Protein AF-A0AAV4IVX9-F1 (afdb_monomer_lite)

Radius of gyration: 16.36 Å; chains: 1; bounding box: 39×41×43 Å

Organism: NCBI:txid1093978

Structure (mmCIF, N/CA/C/O backbone):
data_AF-A0AAV4IVX9-F1
#
_entry.id   AF-A0AAV4IVX9-F1
#
loop_
_atom_site.group_PDB
_atom_site.id
_atom_site.type_symbol
_atom_site.label_atom_id
_atom_site.label_alt_id
_atom_site.label_comp_id
_atom_site.label_asym_id
_atom_site.label_entity_id
_atom_site.label_seq_id
_atom_site.pdbx_PDB_ins_code
_atom_site.Cartn_x
_atom_site.Cartn_y
_atom_site.Cartn_z
_atom_site.occupancy
_atom_site.B_iso_or_equiv
_atom_site.auth_seq_id
_atom_site.auth_comp_id
_atom_site.auth_asym_id
_atom_site.auth_atom_id
_atom_site.pdbx_PDB_model_num
ATOM 1 N N . MET A 1 1 ? 13.875 25.537 4.010 1.00 38.22 1 MET A N 1
ATOM 2 C CA . MET A 1 1 ? 15.165 24.910 4.356 1.00 38.22 1 MET A CA 1
ATOM 3 C C . MET A 1 1 ? 14.939 23.406 4.310 1.00 38.22 1 MET A C 1
ATOM 5 O O . MET A 1 1 ? 14.325 22.874 5.220 1.00 38.22 1 MET A O 1
ATOM 9 N N . PHE A 1 2 ? 15.264 22.766 3.185 1.00 37.91 2 PHE A N 1
ATOM 10 C CA . PHE A 1 2 ? 15.152 21.314 3.027 1.00 37.91 2 PHE A CA 1
ATOM 11 C C . PHE A 1 2 ? 16.498 20.708 3.428 1.00 37.91 2 PHE A C 1
ATOM 13 O O . PHE A 1 2 ? 17.485 20.885 2.722 1.00 37.91 2 PHE A O 1
ATOM 20 N N . GLU A 1 3 ? 16.541 20.066 4.592 1.00 40.28 3 GLU A N 1
ATOM 21 C CA . GLU A 1 3 ? 17.688 19.270 5.039 1.00 40.28 3 GLU A CA 1
ATOM 22 C C . GLU A 1 3 ? 17.768 17.944 4.253 1.00 40.28 3 GLU A C 1
ATOM 24 O O . GLU A 1 3 ? 16.727 17.362 3.913 1.00 40.28 3 GLU A O 1
ATOM 29 N N . PRO A 1 4 ? 18.980 17.440 3.960 1.00 52.56 4 PRO A N 1
ATOM 30 C CA . PRO A 1 4 ? 19.205 16.342 3.030 1.00 52.56 4 PRO A CA 1
ATOM 31 C C . PRO A 1 4 ? 18.845 15.014 3.699 1.00 52.56 4 PRO A C 1
ATOM 33 O O . PRO A 1 4 ? 19.584 14.486 4.524 1.00 52.56 4 PRO A O 1
ATOM 36 N N . HIS A 1 5 ? 17.691 14.450 3.354 1.00 46.12 5 HIS A N 1
ATOM 37 C CA . HIS A 1 5 ? 17.332 13.120 3.829 1.00 46.12 5 HIS A CA 1
ATOM 38 C C . HIS A 1 5 ? 18.060 12.091 2.959 1.00 46.12 5 HIS A C 1
ATOM 40 O O . HIS A 1 5 ? 17.819 12.015 1.753 1.00 46.12 5 HIS A O 1
ATOM 46 N N . GLY A 1 6 ? 18.951 11.300 3.570 1.00 59.41 6 GLY A N 1
ATOM 47 C CA . GLY A 1 6 ? 19.469 10.068 2.965 1.00 59.41 6 GLY A CA 1
ATOM 48 C C . GLY A 1 6 ? 18.326 9.147 2.499 1.00 59.41 6 GLY A C 1
ATOM 49 O O . GLY A 1 6 ? 17.160 9.418 2.802 1.00 59.41 6 GLY A O 1
ATOM 50 N N . PRO A 1 7 ? 18.608 8.066 1.749 1.00 65.94 7 PRO A N 1
ATOM 51 C CA . PRO A 1 7 ? 17.556 7.267 1.126 1.00 65.94 7 PRO A CA 1
ATOM 52 C C . PRO A 1 7 ? 16.549 6.783 2.179 1.00 65.94 7 PRO A C 1
ATOM 54 O O . PRO A 1 7 ? 16.893 5.997 3.066 1.00 65.94 7 PRO A O 1
ATOM 57 N N . LYS A 1 8 ? 15.308 7.289 2.095 1.00 70.19 8 LYS A N 1
ATOM 58 C CA . LYS A 1 8 ? 14.198 6.870 2.961 1.00 70.19 8 LYS A CA 1
ATOM 59 C C . LYS A 1 8 ? 14.051 5.353 2.848 1.00 70.19 8 LYS A C 1
ATOM 61 O O . LYS A 1 8 ? 14.074 4.807 1.741 1.00 70.19 8 LYS A O 1
ATOM 66 N N . ARG A 1 9 ? 13.887 4.654 3.975 1.00 83.94 9 ARG A N 1
ATOM 67 C CA . ARG A 1 9 ? 13.632 3.210 3.931 1.00 83.94 9 ARG A CA 1
ATOM 68 C C . ARG A 1 9 ? 12.282 2.985 3.267 1.00 83.94 9 ARG A C 1
ATOM 70 O O . ARG A 1 9 ? 11.335 3.732 3.496 1.00 83.94 9 ARG A O 1
ATOM 77 N N . LEU A 1 10 ? 12.171 1.923 2.475 1.00 86.50 10 LEU A N 1
ATOM 78 C CA . LEU A 1 10 ? 10.940 1.631 1.738 1.00 86.50 10 LEU A CA 1
ATOM 79 C C . LEU A 1 10 ? 9.730 1.438 2.673 1.00 86.50 10 LEU A C 1
ATOM 81 O O . LEU A 1 10 ? 8.616 1.794 2.313 1.00 86.50 10 LEU A O 1
ATOM 85 N N . SER A 1 11 ? 9.952 0.959 3.903 1.00 84.94 11 SER A N 1
ATOM 86 C CA . SER A 1 11 ? 8.920 0.892 4.945 1.00 84.94 11 SER A CA 1
ATOM 87 C C . SER A 1 11 ? 8.354 2.258 5.328 1.00 84.94 11 SER A C 1
ATOM 89 O O . SER A 1 11 ? 7.153 2.369 5.549 1.00 84.94 11 SER A O 1
ATOM 91 N N . ASP A 1 12 ? 9.205 3.282 5.384 1.00 88.69 12 ASP A N 1
ATOM 92 C CA . ASP A 1 12 ? 8.841 4.632 5.828 1.00 88.69 12 ASP A CA 1
ATOM 93 C C . ASP A 1 12 ? 8.035 5.349 4.738 1.00 88.69 12 ASP A C 1
ATOM 95 O O . ASP A 1 12 ? 7.109 6.106 5.012 1.00 88.69 12 ASP A O 1
ATOM 99 N N . ILE A 1 13 ? 8.347 5.048 3.476 1.00 89.94 13 ILE A N 1
ATOM 100 C CA . ILE A 1 13 ? 7.549 5.490 2.331 1.00 89.94 13 ILE A CA 1
ATOM 101 C C . ILE A 1 13 ? 6.156 4.851 2.388 1.00 89.94 13 ILE A C 1
ATOM 103 O O . ILE A 1 13 ? 5.150 5.537 2.222 1.00 89.94 13 ILE A O 1
ATOM 107 N N . VAL A 1 14 ? 6.077 3.546 2.671 1.00 90.38 14 VAL A N 1
ATOM 108 C CA . VAL A 1 14 ? 4.791 2.841 2.765 1.00 90.38 14 VAL A CA 1
ATOM 109 C C . VAL A 1 14 ? 3.936 3.384 3.915 1.00 90.38 14 VAL A C 1
ATOM 111 O O . 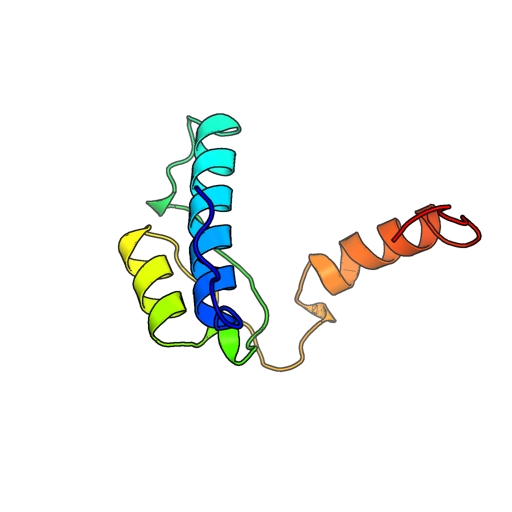VAL A 1 14 ? 2.735 3.562 3.730 1.00 90.38 14 VAL A O 1
ATOM 114 N N . THR A 1 15 ? 4.507 3.683 5.086 1.00 91.56 15 THR A N 1
ATOM 115 C CA . THR A 1 15 ? 3.740 4.283 6.196 1.00 91.56 15 THR A CA 1
ATOM 116 C C . THR A 1 15 ? 3.232 5.684 5.856 1.00 91.56 15 THR A C 1
ATOM 118 O O . THR A 1 15 ? 2.089 6.013 6.182 1.00 91.56 15 THR A O 1
ATOM 121 N N . GLU A 1 16 ? 4.031 6.487 5.152 1.00 93.25 16 GLU A N 1
ATOM 122 C CA . GLU A 1 16 ? 3.627 7.809 4.668 1.00 93.25 16 GLU A CA 1
ATOM 123 C C . GLU A 1 16 ? 2.464 7.710 3.664 1.00 93.25 16 GLU A C 1
ATOM 125 O O . GLU A 1 16 ? 1.464 8.419 3.805 1.00 93.25 16 GLU A O 1
ATOM 130 N N . TRP A 1 17 ? 2.513 6.762 2.725 1.00 92.19 17 TRP A N 1
ATOM 131 C CA . TRP A 1 17 ? 1.402 6.497 1.805 1.00 92.19 17 TRP A CA 1
ATOM 132 C C . TRP A 1 17 ? 0.140 5.996 2.503 1.00 92.19 17 TRP A C 1
ATOM 134 O O . TRP A 1 17 ? -0.953 6.417 2.132 1.00 92.19 17 TRP A O 1
ATOM 144 N N . LEU A 1 18 ? 0.256 5.147 3.527 1.00 90.94 18 LEU A N 1
ATOM 145 C CA . LEU A 1 18 ? -0.906 4.704 4.305 1.00 90.94 18 LEU A CA 1
ATOM 146 C C . LEU A 1 18 ? -1.619 5.888 4.968 1.00 90.94 18 LEU A C 1
ATOM 148 O O . LEU A 1 18 ? -2.845 5.967 4.917 1.00 90.94 18 LEU A O 1
ATOM 152 N N . SER A 1 19 ? -0.857 6.833 5.526 1.00 91.44 19 SER A N 1
ATOM 153 C CA . SER A 1 19 ? -1.408 8.057 6.122 1.00 91.44 19 SER A CA 1
ATOM 154 C C . SER A 1 19 ? -2.149 8.917 5.089 1.00 91.44 19 SER A C 1
ATOM 156 O O . SER A 1 19 ? -3.293 9.322 5.311 1.00 91.44 19 SER A O 1
ATOM 158 N N . GLN A 1 20 ? -1.545 9.131 3.915 1.00 92.94 20 GLN A N 1
ATOM 159 C CA . GLN A 1 20 ? -2.178 9.876 2.819 1.00 92.94 20 GLN A CA 1
ATOM 160 C C . GLN A 1 20 ? -3.447 9.179 2.315 1.00 92.94 20 GLN A C 1
ATOM 162 O O . GLN A 1 20 ? -4.487 9.818 2.158 1.00 92.94 20 GLN A O 1
ATOM 167 N N . MET A 1 21 ? -3.391 7.857 2.128 1.00 90.19 21 MET A N 1
ATOM 168 C CA . MET A 1 21 ? -4.534 7.039 1.726 1.00 90.19 21 MET A CA 1
ATOM 169 C C . MET A 1 21 ? -5.683 7.171 2.728 1.00 90.19 21 MET A C 1
ATOM 171 O O . MET A 1 21 ? -6.837 7.319 2.329 1.00 90.19 21 MET A O 1
ATOM 175 N N . LYS A 1 22 ? -5.384 7.164 4.031 1.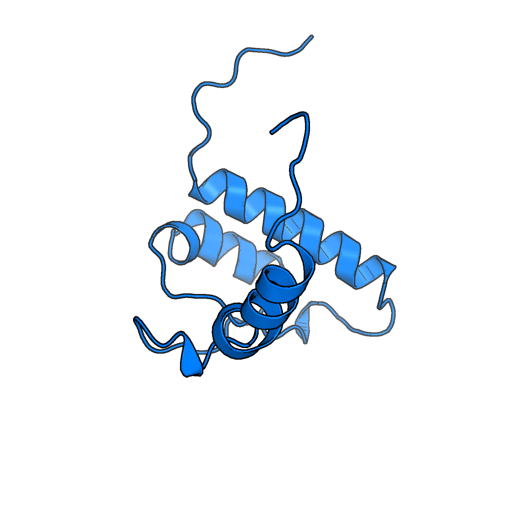00 87.75 22 LYS A N 1
ATOM 176 C CA . LYS A 1 22 ? -6.384 7.357 5.082 1.00 87.75 22 LYS A CA 1
ATOM 177 C C . LYS A 1 22 ? -7.060 8.728 4.994 1.00 87.75 22 LYS A C 1
ATOM 179 O O . LYS A 1 22 ? -8.287 8.781 5.081 1.00 87.75 22 LYS A O 1
ATOM 184 N N . SER A 1 23 ? -6.297 9.807 4.797 1.00 90.31 23 SER A N 1
ATOM 185 C CA . SER A 1 23 ? -6.866 11.154 4.605 1.00 90.31 23 SER A CA 1
ATOM 186 C C . SER A 1 23 ? -7.789 11.185 3.391 1.00 90.31 23 SER A C 1
ATOM 188 O O . SER A 1 23 ? -8.957 11.548 3.511 1.00 90.31 23 SER A O 1
ATOM 190 N N . ALA A 1 24 ? -7.309 10.679 2.251 1.00 91.12 24 ALA A N 1
ATOM 191 C CA . ALA A 1 24 ? -8.070 10.659 1.007 1.00 91.12 24 ALA A CA 1
ATOM 192 C C . ALA A 1 24 ? -9.370 9.844 1.122 1.00 91.12 24 ALA A C 1
ATOM 194 O O . ALA A 1 24 ? -10.410 10.268 0.622 1.00 91.12 24 ALA A O 1
ATOM 195 N N . ILE A 1 25 ? -9.348 8.693 1.806 1.00 87.12 25 ILE A N 1
ATOM 196 C CA . ILE A 1 25 ? -10.559 7.895 2.049 1.00 87.12 25 ILE A CA 1
ATOM 197 C C . ILE A 1 25 ? -11.549 8.668 2.920 1.00 87.12 25 ILE A C 1
ATOM 199 O O . ILE A 1 25 ? -12.734 8.682 2.599 1.00 87.12 25 ILE A O 1
ATOM 203 N N . ASN A 1 26 ? -11.092 9.319 3.990 1.00 86.75 26 ASN A N 1
ATOM 204 C CA . ASN A 1 26 ? -11.971 10.095 4.867 1.00 86.75 26 ASN A CA 1
ATOM 205 C C . ASN A 1 26 ? -12.605 11.287 4.140 1.00 86.75 26 ASN A C 1
ATOM 207 O O . ASN A 1 26 ? -13.788 11.560 4.333 1.00 86.75 26 ASN A O 1
ATOM 211 N N . GLU A 1 27 ? -11.844 11.960 3.279 1.00 90.88 27 GLU A N 1
ATOM 212 C CA . GLU A 1 27 ? -12.327 13.072 2.454 1.00 90.88 27 GLU A CA 1
ATOM 213 C C . GLU A 1 27 ? -13.346 12.605 1.406 1.00 90.88 27 GLU A C 1
ATOM 215 O O . GLU A 1 27 ? -14.424 13.183 1.278 1.00 90.88 27 GLU A O 1
ATOM 220 N N . GLN A 1 28 ? -13.041 11.530 0.672 1.00 90.62 28 GLN A N 1
ATOM 221 C CA . GLN A 1 28 ? -13.904 11.024 -0.402 1.00 90.62 28 GLN A CA 1
ATOM 222 C C . GLN A 1 28 ? -15.108 10.229 0.118 1.00 90.62 28 GLN A C 1
ATOM 224 O O . GLN A 1 28 ? -16.124 10.103 -0.569 1.00 90.62 28 GLN A O 1
ATOM 229 N N . ARG A 1 29 ? -14.998 9.637 1.310 1.00 88.25 29 ARG A N 1
ATOM 230 C CA . ARG A 1 29 ? -15.995 8.735 1.903 1.00 88.25 29 ARG A CA 1
ATOM 231 C C . ARG A 1 29 ? -16.214 9.053 3.388 1.00 88.25 29 ARG A C 1
ATOM 233 O O . ARG A 1 29 ? -16.032 8.174 4.228 1.00 88.25 29 ARG A O 1
ATOM 240 N N . PRO A 1 30 ? -16.728 10.246 3.737 1.00 83.06 30 PRO A N 1
ATOM 241 C CA . PRO A 1 30 ? -16.862 10.688 5.132 1.00 83.06 30 PRO A CA 1
ATOM 242 C C . PRO A 1 30 ? -17.803 9.816 5.983 1.00 83.06 30 PRO A C 1
ATOM 244 O O . PRO A 1 30 ? -17.756 9.850 7.208 1.00 83.06 30 PRO A O 1
ATOM 247 N N . LYS A 1 31 ? -18.666 9.014 5.344 1.00 83.00 31 LYS A N 1
ATOM 248 C CA . LYS A 1 31 ? -19.588 8.077 6.011 1.00 83.00 31 LYS A CA 1
ATOM 249 C C . LYS A 1 31 ? -18.970 6.701 6.295 1.00 83.00 31 LYS A C 1
ATOM 251 O O . LYS A 1 31 ? -19.595 5.887 6.973 1.00 83.00 31 LYS A O 1
ATOM 256 N N . VAL A 1 32 ? -17.783 6.410 5.762 1.00 75.62 32 VAL A N 1
ATOM 257 C CA . VAL A 1 32 ? -17.087 5.130 5.936 1.00 75.62 32 VAL A CA 1
ATOM 258 C C . VAL A 1 32 ? -15.958 5.334 6.936 1.00 75.62 32 VAL A C 1
ATOM 260 O O . VAL A 1 32 ? -14.993 6.033 6.660 1.00 75.62 32 VAL A O 1
ATOM 263 N N . SER A 1 33 ? -16.073 4.721 8.114 1.00 70.56 33 SER A N 1
ATOM 264 C CA . SER A 1 33 ? -14.994 4.775 9.100 1.00 70.56 33 SER A CA 1
ATOM 265 C C . SER A 1 33 ? -13.794 3.959 8.623 1.00 70.56 33 SER A C 1
ATOM 267 O O . SER A 1 33 ? -13.959 2.809 8.214 1.00 70.56 33 SER A O 1
ATOM 269 N N . THR A 1 34 ? -12.583 4.503 8.760 1.00 67.44 34 THR A N 1
ATOM 270 C CA . THR A 1 34 ? -11.337 3.787 8.441 1.00 67.44 34 THR A CA 1
ATOM 271 C C . THR A 1 34 ? -11.133 2.521 9.269 1.00 67.44 34 THR A C 1
ATOM 273 O O . THR A 1 34 ? -10.419 1.628 8.831 1.00 67.44 34 THR A O 1
ATOM 276 N N . SER A 1 35 ? -11.799 2.401 10.424 1.00 69.25 35 SER A N 1
ATOM 277 C CA . SER A 1 35 ? -11.814 1.173 11.235 1.00 69.25 35 SER A CA 1
ATOM 278 C C . SER A 1 35 ? -12.560 0.006 10.577 1.00 69.25 35 SER A C 1
ATOM 280 O O . SER A 1 35 ? -12.406 -1.143 10.987 1.00 69.25 35 SER A O 1
ATOM 282 N N . ARG A 1 36 ? -13.373 0.292 9.552 1.00 76.06 36 ARG A N 1
ATOM 283 C CA . ARG A 1 36 ? -14.067 -0.695 8.713 1.00 76.06 36 ARG A CA 1
ATOM 284 C C . ARG A 1 36 ? -13.354 -0.928 7.380 1.00 76.06 36 ARG A C 1
ATOM 286 O O . ARG A 1 36 ? -13.891 -1.626 6.524 1.00 76.06 36 ARG A O 1
ATOM 293 N N . THR A 1 37 ? -12.177 -0.335 7.180 1.00 83.12 37 THR A N 1
ATOM 294 C CA . THR A 1 37 ? -11.410 -0.509 5.948 1.00 83.12 37 THR A CA 1
ATOM 295 C C . THR A 1 37 ? -10.652 -1.827 5.991 1.00 83.12 37 THR A C 1
ATOM 297 O O . THR A 1 37 ? -9.785 -2.037 6.841 1.00 83.12 37 THR A O 1
ATOM 300 N N . LEU A 1 38 ? -10.976 -2.688 5.030 1.00 89.50 38 LEU A N 1
ATOM 301 C CA . LEU A 1 38 ? -10.239 -3.902 4.718 1.00 89.50 38 LEU A CA 1
ATOM 302 C C . LEU A 1 38 ? -9.243 -3.581 3.601 1.00 89.50 38 LEU A C 1
ATOM 304 O O . LEU A 1 38 ? -9.644 -3.158 2.515 1.00 89.50 38 LEU A O 1
ATOM 308 N N . LEU A 1 39 ? -7.954 -3.749 3.875 1.00 90.94 39 LEU A N 1
ATOM 309 C CA . LEU A 1 39 ? -6.877 -3.529 2.919 1.00 90.94 39 LEU A CA 1
ATOM 310 C C . LEU A 1 39 ? -6.394 -4.869 2.372 1.00 90.94 39 LEU A C 1
ATOM 312 O O . LEU A 1 39 ? -5.966 -5.736 3.130 1.00 90.94 39 LEU A O 1
ATOM 316 N N . LEU A 1 40 ? -6.426 -5.007 1.050 1.00 91.19 40 LEU A N 1
ATOM 317 C CA . LEU A 1 40 ? -5.797 -6.108 0.334 1.00 91.19 40 LEU A CA 1
ATOM 318 C C . LEU A 1 40 ? -4.522 -5.581 -0.331 1.00 91.19 40 LEU A C 1
ATOM 320 O O . LEU A 1 40 ? -4.585 -4.637 -1.117 1.00 91.19 40 LEU A O 1
ATOM 324 N N . HIS A 1 41 ? -3.376 -6.167 0.002 1.00 88.44 41 HIS A N 1
ATOM 325 C CA . HIS A 1 41 ? -2.096 -5.857 -0.629 1.00 88.44 41 HIS A CA 1
ATOM 326 C C . HIS A 1 41 ? -1.232 -7.117 -0.740 1.00 88.44 41 HIS A C 1
ATOM 328 O O . HIS A 1 41 ? -1.409 -8.078 0.009 1.00 88.44 41 HIS A O 1
ATOM 334 N N . GLU A 1 42 ? -0.235 -7.077 -1.619 1.00 84.69 42 GLU A N 1
ATOM 335 C CA . GLU A 1 42 ? 0.726 -8.165 -1.786 1.00 84.69 42 GLU A CA 1
ATOM 336 C C . GLU A 1 42 ? 1.614 -8.378 -0.555 1.00 84.69 42 GLU A C 1
ATOM 338 O O . GLU A 1 42 ? 1.914 -7.455 0.212 1.00 84.69 42 GLU A O 1
ATOM 343 N N . ASN A 1 43 ? 2.097 -9.606 -0.377 1.00 83.44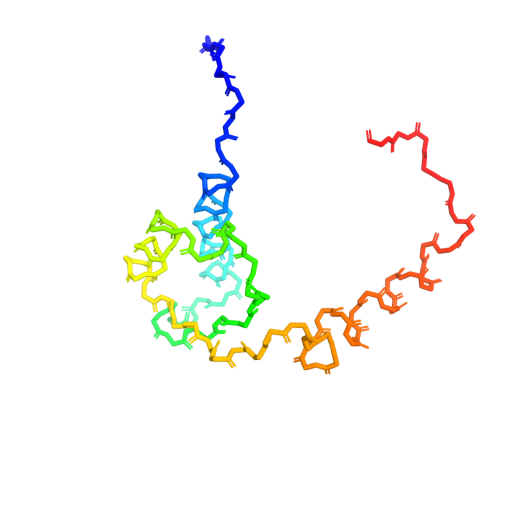 43 ASN A N 1
ATOM 344 C CA . ASN A 1 43 ? 2.896 -10.006 0.783 1.00 83.44 43 ASN A CA 1
ATOM 345 C C . ASN A 1 43 ? 4.386 -9.607 0.661 1.00 83.44 43 ASN A C 1
ATOM 347 O O . ASN A 1 43 ? 5.288 -10.382 1.008 1.00 83.44 43 ASN A O 1
ATOM 351 N N . ALA A 1 44 ? 4.671 -8.411 0.137 1.00 84.38 44 ALA A N 1
ATOM 352 C CA . ALA A 1 44 ? 6.035 -7.935 -0.085 1.00 84.38 44 ALA A CA 1
ATOM 353 C C . ALA A 1 44 ? 6.719 -7.508 1.227 1.00 84.38 44 ALA A C 1
ATOM 355 O O . ALA A 1 44 ? 6.071 -7.114 2.199 1.00 84.38 44 ALA A O 1
ATOM 356 N N . GLY A 1 45 ? 8.055 -7.561 1.252 1.00 86.94 45 GLY A N 1
ATOM 357 C CA . GLY A 1 45 ? 8.872 -7.244 2.434 1.00 86.94 45 GLY A CA 1
ATOM 358 C C . GLY A 1 45 ? 8.522 -5.913 3.122 1.00 86.94 45 GLY A C 1
ATOM 359 O O . GLY A 1 45 ? 8.295 -5.919 4.331 1.00 86.94 45 GLY A O 1
ATOM 360 N N . PRO A 1 46 ? 8.402 -4.791 2.385 1.00 88.12 46 PRO A N 1
ATOM 361 C CA . PRO A 1 46 ? 8.034 -3.499 2.962 1.00 88.12 46 PRO A CA 1
ATOM 362 C C . PRO A 1 46 ? 6.643 -3.488 3.596 1.00 88.12 46 PRO A C 1
ATOM 364 O O . PRO A 1 46 ? 6.483 -2.924 4.669 1.00 88.12 46 PRO A O 1
ATOM 367 N N . HIS A 1 47 ? 5.654 -4.160 2.998 1.00 85.88 47 HIS A N 1
ATOM 368 C CA . HIS A 1 47 ? 4.294 -4.222 3.545 1.00 85.88 47 HIS A CA 1
ATOM 369 C C . HIS A 1 47 ? 4.215 -5.030 4.848 1.00 85.88 47 HIS A C 1
ATOM 371 O O . HIS A 1 47 ? 3.394 -4.747 5.718 1.00 85.88 47 HIS A O 1
ATOM 377 N N . LYS A 1 48 ? 5.123 -5.997 5.014 1.00 87.31 48 LYS A N 1
ATOM 378 C CA . LYS A 1 48 ? 5.298 -6.781 6.244 1.00 87.31 48 LYS A CA 1
ATOM 379 C C . LYS A 1 48 ? 6.220 -6.143 7.277 1.00 87.31 48 LYS A C 1
ATOM 381 O O . LYS A 1 48 ? 6.348 -6.680 8.378 1.00 87.31 48 LYS A O 1
ATOM 386 N N . ALA A 1 49 ? 6.900 -5.048 6.945 1.00 91.19 49 ALA A N 1
ATOM 387 C CA . ALA A 1 49 ? 7.847 -4.438 7.861 1.00 91.19 49 ALA A CA 1
ATOM 388 C C . ALA A 1 49 ? 7.152 -4.052 9.174 1.00 91.19 49 ALA A C 1
ATOM 390 O O . ALA A 1 49 ? 5.979 -3.669 9.202 1.00 91.19 49 ALA A O 1
ATOM 391 N N . ARG A 1 50 ? 7.888 -4.126 10.286 1.00 92.00 50 ARG A N 1
ATOM 392 C CA . ARG A 1 50 ? 7.345 -3.793 11.611 1.00 92.00 50 ARG A CA 1
ATOM 393 C C . ARG A 1 50 ? 6.751 -2.380 11.653 1.00 92.00 50 ARG A C 1
ATOM 395 O O . ARG A 1 50 ? 5.678 -2.201 12.211 1.00 92.00 50 ARG A O 1
ATOM 402 N N . ALA A 1 51 ? 7.415 -1.408 11.026 1.00 91.75 51 ALA A N 1
ATOM 403 C CA . ALA A 1 51 ? 6.919 -0.035 10.938 1.00 91.75 51 ALA A CA 1
ATOM 404 C C . ALA A 1 51 ? 5.560 0.041 10.216 1.00 91.75 51 ALA A C 1
ATOM 406 O O . ALA A 1 51 ? 4.629 0.684 10.693 1.00 91.75 51 ALA A O 1
ATOM 407 N N . THR A 1 52 ? 5.417 -0.682 9.105 1.00 92.19 52 THR A N 1
ATOM 408 C CA . THR A 1 52 ? 4.182 -0.718 8.317 1.00 92.19 52 THR A CA 1
ATOM 409 C C . THR A 1 52 ? 3.049 -1.418 9.054 1.00 92.19 52 THR A C 1
ATOM 411 O O . THR A 1 52 ? 1.953 -0.871 9.160 1.00 92.19 52 THR A O 1
ATOM 414 N N . THR A 1 53 ? 3.312 -2.588 9.635 1.00 92.62 53 THR A N 1
ATOM 415 C CA . THR A 1 53 ? 2.307 -3.332 10.411 1.00 92.62 53 THR A CA 1
ATOM 416 C C . THR A 1 53 ? 1.867 -2.579 11.667 1.00 92.62 53 THR A C 1
ATOM 418 O O . THR A 1 53 ? 0.690 -2.626 12.022 1.00 92.62 53 THR A O 1
ATOM 421 N N . GLN A 1 54 ? 2.771 -1.838 12.314 1.00 93.88 54 GLN A N 1
ATOM 422 C CA . GLN A 1 54 ? 2.429 -0.937 13.412 1.00 93.88 54 GLN A CA 1
ATOM 423 C C . GLN A 1 54 ? 1.532 0.212 12.936 1.00 93.88 54 GLN A C 1
ATOM 425 O O . GLN A 1 54 ? 0.475 0.432 13.523 1.00 93.88 54 GLN A O 1
ATOM 430 N N . SER A 1 55 ? 1.893 0.886 11.842 1.00 91.81 55 SER A N 1
ATOM 431 C CA . SER A 1 55 ? 1.098 1.997 11.309 1.00 91.81 55 SER A CA 1
ATOM 432 C C . SER A 1 55 ? -0.312 1.562 10.892 1.00 91.81 55 SER A C 1
ATOM 434 O O . SER A 1 55 ? -1.283 2.250 11.192 1.00 91.81 55 SER A O 1
ATOM 436 N N . LEU A 1 56 ? -0.458 0.385 10.276 1.00 91.94 56 LEU A N 1
ATOM 437 C CA . LEU A 1 56 ? -1.768 -0.185 9.935 1.00 91.94 56 LEU A CA 1
ATOM 438 C C . LEU A 1 56 ? -2.656 -0.367 11.176 1.00 91.94 56 LEU A C 1
ATOM 440 O O . LEU A 1 56 ? -3.832 0.002 11.150 1.00 91.94 56 LEU A O 1
ATOM 444 N N . ARG A 1 57 ? -2.080 -0.861 12.282 1.00 91.00 57 ARG A N 1
ATOM 445 C CA . ARG A 1 57 ? -2.783 -1.016 13.567 1.00 91.00 57 ARG A CA 1
ATOM 446 C C . ARG A 1 57 ? -3.194 0.328 14.160 1.00 91.00 57 ARG A C 1
ATOM 448 O O . ARG A 1 57 ? -4.353 0.487 14.525 1.00 91.00 57 ARG A O 1
ATOM 455 N N . GLU A 1 58 ? -2.278 1.292 14.221 1.00 90.94 58 GLU A N 1
ATOM 456 C CA . GLU A 1 58 ? -2.545 2.649 14.734 1.00 90.94 58 GLU A CA 1
ATOM 457 C C . GLU A 1 58 ? -3.635 3.359 13.925 1.00 90.94 58 GLU A C 1
ATOM 459 O O . GLU A 1 58 ? -4.454 4.108 14.457 1.00 90.94 58 GLU A O 1
ATOM 464 N N . GLN A 1 59 ? -3.685 3.091 12.622 1.00 87.00 59 GLN A N 1
ATOM 465 C CA . GLN A 1 59 ? -4.682 3.664 11.734 1.00 87.00 59 GLN A CA 1
ATOM 466 C C . GLN 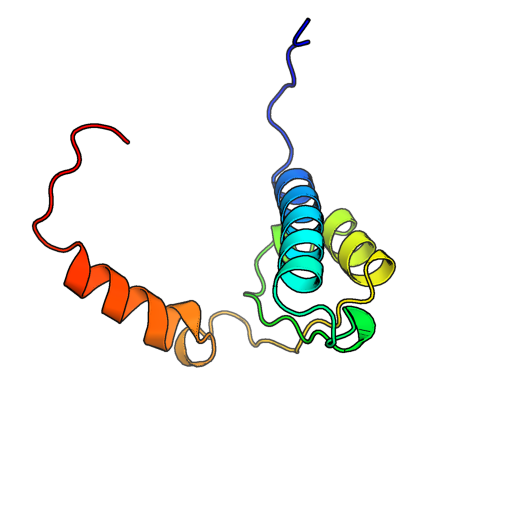A 1 59 ? -6.040 2.949 11.781 1.00 87.00 59 GLN A C 1
ATOM 468 O O . GLN A 1 59 ? -7.015 3.523 11.281 1.00 87.00 59 GLN A O 1
ATOM 473 N N . GLY A 1 60 ? -6.118 1.769 12.405 1.00 88.38 60 GLY A N 1
ATOM 474 C CA . GLY A 1 60 ? -7.316 0.930 12.489 1.00 88.38 60 GLY A CA 1
ATOM 475 C C . GLY A 1 60 ? -7.627 0.160 11.203 1.00 88.38 60 GLY A C 1
ATOM 476 O O . GLY A 1 60 ? -8.756 -0.287 11.029 1.00 88.38 60 GLY A O 1
ATOM 477 N N . ILE A 1 61 ? -6.659 0.027 10.296 1.00 89.50 61 ILE A N 1
ATOM 478 C CA . ILE A 1 61 ? -6.839 -0.641 9.004 1.00 89.50 61 ILE A CA 1
ATOM 479 C C . ILE A 1 61 ? -6.592 -2.138 9.192 1.00 89.50 61 ILE A C 1
ATOM 481 O O . ILE A 1 61 ? -5.525 -2.550 9.651 1.00 89.50 61 ILE A O 1
ATOM 485 N N . GLN A 1 62 ? -7.569 -2.959 8.815 1.00 90.50 62 GLN A N 1
ATOM 486 C CA . GLN A 1 62 ? -7.443 -4.413 8.877 1.00 90.50 62 GLN A CA 1
ATOM 487 C C . GLN A 1 62 ? -6.894 -4.935 7.551 1.00 90.50 62 GLN A C 1
ATOM 489 O O . GLN A 1 62 ? -7.425 -4.618 6.490 1.00 90.50 62 GLN A O 1
ATOM 494 N N . VAL A 1 63 ? -5.835 -5.741 7.603 1.00 90.88 63 VAL A N 1
ATOM 495 C CA . VAL A 1 63 ? -5.253 -6.365 6.408 1.00 90.88 63 VAL A CA 1
ATOM 496 C C . VAL A 1 63 ? -5.937 -7.701 6.158 1.00 90.88 63 VAL A C 1
ATOM 498 O O . VAL A 1 63 ? -6.008 -8.537 7.061 1.00 90.88 63 VAL A O 1
ATOM 501 N N . LEU A 1 64 ? -6.427 -7.908 4.940 1.00 91.56 64 LEU A N 1
ATOM 502 C CA . LEU A 1 64 ? -6.963 -9.195 4.519 1.00 91.56 64 LEU A CA 1
ATOM 503 C C . LEU A 1 64 ? -5.830 -10.198 4.274 1.00 91.56 64 LEU A C 1
ATOM 505 O O . LEU A 1 64 ? -4.790 -9.820 3.729 1.00 91.56 64 LEU A O 1
ATOM 509 N N . PRO A 1 65 ? -6.013 -11.477 4.648 1.00 88.88 65 PRO A N 1
ATOM 510 C CA . PRO A 1 65 ? -5.036 -12.506 4.330 1.00 88.88 65 PRO A CA 1
ATOM 511 C C . PRO A 1 65 ? -4.914 -12.642 2.809 1.00 88.88 65 PRO A C 1
ATOM 513 O O . PRO A 1 65 ? -5.904 -12.896 2.126 1.00 88.88 65 PRO A O 1
ATOM 516 N N . HIS A 1 66 ? -3.692 -12.486 2.296 1.00 87.19 66 HIS A N 1
ATOM 517 C CA . HIS A 1 66 ? -3.368 -12.663 0.881 1.00 87.19 66 HIS A CA 1
ATOM 518 C C . HIS A 1 66 ? -2.310 -13.762 0.728 1.00 87.19 66 HIS A C 1
ATOM 520 O O . HIS A 1 66 ? -1.270 -13.697 1.400 1.00 87.19 66 HIS A O 1
ATOM 526 N N . PRO A 1 67 ? -2.552 -14.791 -0.102 1.00 86.81 67 PRO A N 1
ATOM 527 C CA . PRO A 1 67 ? -1.545 -15.800 -0.395 1.00 86.81 67 PRO A CA 1
ATOM 528 C C . PRO A 1 67 ? -0.338 -15.184 -1.111 1.00 86.81 67 PRO A C 1
ATOM 530 O O . PRO A 1 67 ? -0.406 -14.126 -1.727 1.00 86.81 67 PRO A O 1
ATOM 533 N N . THR A 1 68 ? 0.819 -15.829 -0.969 1.00 84.06 68 THR A N 1
ATOM 534 C CA . THR A 1 68 ? 2.049 -15.302 -1.575 1.00 84.06 68 THR A CA 1
ATOM 535 C C . THR A 1 68 ? 2.038 -15.609 -3.072 1.00 84.06 68 THR A C 1
ATOM 537 O O . THR A 1 68 ? 1.803 -16.756 -3.439 1.00 84.06 68 THR A O 1
ATOM 540 N N . TYR A 1 69 ? 2.355 -14.612 -3.906 1.00 79.75 69 TYR A N 1
ATOM 541 C CA . TYR A 1 69 ? 2.406 -14.728 -5.370 1.00 79.75 69 TYR A CA 1
ATOM 542 C C . TYR A 1 69 ? 1.056 -15.085 -6.007 1.00 79.75 69 TYR A C 1
ATOM 544 O O . TYR A 1 69 ? 0.993 -15.945 -6.884 1.00 79.75 69 TYR A O 1
ATOM 552 N N . SER A 1 70 ? -0.014 -14.406 -5.588 1.00 86.88 70 SER A N 1
ATOM 553 C CA . SER A 1 70 ? -1.366 -14.617 -6.124 1.00 86.88 70 SER A CA 1
ATOM 554 C C . SER A 1 70 ? -1.905 -13.367 -6.823 1.00 86.88 70 SER A C 1
ATOM 556 O O . SER A 1 70 ? -2.860 -12.747 -6.344 1.00 86.88 70 SER A O 1
ATOM 558 N N . PRO A 1 71 ? -1.298 -12.979 -7.963 1.00 83.81 71 PRO A N 1
ATOM 559 C CA . PRO A 1 71 ? -1.730 -11.811 -8.727 1.00 83.81 71 PRO A CA 1
ATOM 560 C C . PRO A 1 71 ? -3.152 -11.972 -9.287 1.00 83.81 71 PRO A C 1
ATOM 562 O O . PRO A 1 71 ? -3.852 -10.989 -9.498 1.00 83.81 71 PRO A O 1
ATOM 565 N N . ASP A 1 72 ? -3.611 -13.207 -9.488 1.00 87.62 72 ASP A N 1
ATOM 566 C CA . ASP A 1 72 ? -4.986 -13.542 -9.866 1.00 87.62 72 ASP A CA 1
ATOM 567 C C . ASP A 1 72 ? -6.016 -13.149 -8.793 1.00 87.62 72 ASP A C 1
ATOM 569 O O . ASP A 1 72 ? -7.173 -12.883 -9.113 1.00 87.62 72 ASP A O 1
ATOM 573 N N . LEU A 1 73 ? -5.590 -13.058 -7.530 1.00 87.31 73 LEU A N 1
ATOM 574 C CA . LEU A 1 73 ? -6.435 -12.662 -6.403 1.00 87.31 73 LEU A CA 1
ATOM 575 C C . LEU A 1 73 ? -6.345 -11.167 -6.078 1.00 87.31 73 LEU A C 1
ATOM 577 O O . LEU A 1 73 ? -7.172 -10.654 -5.323 1.00 87.31 73 LEU A O 1
ATOM 581 N N . ALA A 1 74 ? -5.365 -10.455 -6.634 1.00 89.62 74 ALA A N 1
ATOM 582 C CA . ALA A 1 74 ? -5.198 -9.023 -6.439 1.00 89.62 74 ALA A CA 1
ATOM 583 C C . ALA A 1 74 ? -5.991 -8.247 -7.512 1.00 89.62 74 ALA A C 1
ATOM 585 O O . ALA A 1 74 ? -5.644 -8.300 -8.692 1.00 89.62 74 ALA A O 1
ATOM 586 N N . PRO A 1 75 ? -7.022 -7.453 -7.151 1.00 89.56 75 P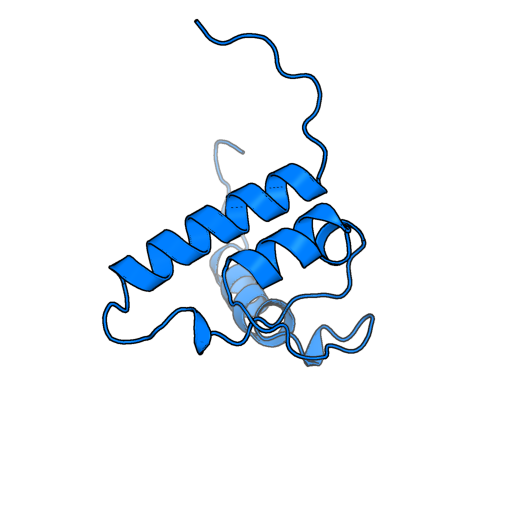RO A N 1
ATOM 587 C CA . PRO A 1 75 ? -7.829 -6.717 -8.130 1.00 89.56 75 PRO A CA 1
ATOM 588 C C . PRO A 1 75 ? -7.013 -5.742 -8.987 1.00 89.56 75 PRO A C 1
ATOM 590 O O . PRO A 1 75 ? -7.366 -5.470 -10.136 1.00 89.56 75 PRO A O 1
ATOM 593 N N . CYS A 1 76 ? -5.918 -5.211 -8.434 1.00 91.44 76 CYS A N 1
ATOM 594 C CA . CYS A 1 76 ? -5.010 -4.344 -9.172 1.00 91.44 76 CYS A CA 1
ATOM 595 C C . CYS A 1 76 ? -4.328 -5.095 -10.323 1.00 91.44 76 CYS A C 1
ATOM 597 O O . CYS A 1 76 ? -4.353 -4.610 -11.451 1.00 91.44 76 CYS A O 1
ATOM 599 N N . ASP A 1 77 ? -3.786 -6.283 -10.056 1.00 91.38 77 ASP A N 1
ATOM 600 C CA . ASP A 1 77 ? -3.039 -7.076 -11.035 1.00 91.38 77 ASP A CA 1
ATOM 601 C C . ASP A 1 77 ? -3.958 -7.807 -12.018 1.00 91.38 77 ASP A C 1
ATOM 603 O O . ASP A 1 77 ? -3.708 -7.786 -13.224 1.00 91.38 77 ASP A O 1
ATOM 607 N N . PHE A 1 78 ? -5.054 -8.394 -11.532 1.00 89.69 78 PHE A N 1
ATOM 608 C CA . PHE A 1 78 ? -6.000 -9.138 -12.365 1.00 89.69 78 PHE A CA 1
ATOM 609 C C . PHE A 1 78 ? -6.851 -8.237 -13.272 1.00 89.69 78 PHE A C 1
ATOM 611 O O . PHE A 1 78 ? -7.152 -8.615 -14.404 1.00 89.69 78 PHE A O 1
ATOM 618 N N . TRP A 1 79 ? -7.262 -7.056 -12.798 1.00 91.94 79 TRP A N 1
ATOM 619 C CA . TRP A 1 79 ? -8.266 -6.241 -13.492 1.00 91.94 79 TRP A CA 1
ATOM 620 C C . TRP A 1 79 ? -7.788 -4.833 -13.854 1.00 91.94 79 TRP A C 1
ATOM 622 O O . TRP A 1 79 ? -7.875 -4.435 -15.018 1.00 91.94 79 TRP A O 1
ATOM 632 N N . LEU A 1 80 ? -7.269 -4.062 -12.895 1.00 95.06 80 LEU A N 1
ATOM 633 C CA . LEU A 1 80 ? -6.967 -2.643 -13.121 1.00 95.06 80 LEU A CA 1
ATOM 634 C C . LEU A 1 80 ? -5.779 -2.426 -14.070 1.00 95.06 80 LEU A C 1
ATOM 636 O O . LEU A 1 80 ? -5.870 -1.624 -15.002 1.00 95.06 80 LEU A O 1
ATOM 640 N N . PHE A 1 81 ? -4.655 -3.106 -13.835 1.00 94.06 81 PHE A N 1
ATOM 641 C CA . PHE A 1 81 ? -3.432 -2.913 -14.612 1.00 94.06 81 PHE A CA 1
ATOM 642 C C . PHE A 1 81 ? -3.548 -3.372 -16.067 1.00 94.06 81 PHE A C 1
ATOM 644 O O . PHE A 1 81 ? -3.049 -2.638 -16.919 1.00 94.06 81 PHE A O 1
ATOM 651 N N . PRO A 1 82 ? -4.228 -4.484 -16.408 1.00 94.69 82 PRO A N 1
ATOM 652 C CA . PRO A 1 82 ? -4.511 -4.819 -17.802 1.00 94.69 82 PRO A CA 1
ATOM 653 C C . PRO A 1 82 ? -5.269 -3.705 -18.537 1.00 94.69 82 PRO A C 1
ATOM 655 O O . PRO A 1 82 ? -4.820 -3.247 -19.585 1.00 94.69 82 PRO A O 1
ATOM 658 N N . ILE A 1 83 ? -6.342 -3.171 -17.937 1.00 96.19 83 ILE A N 1
ATOM 659 C CA . ILE A 1 83 ? -7.112 -2.057 -18.520 1.00 96.19 83 ILE A CA 1
ATOM 660 C C . ILE A 1 83 ? -6.235 -0.814 -18.687 1.00 96.19 83 ILE A C 1
ATOM 662 O O . ILE A 1 83 ? -6.322 -0.108 -19.694 1.00 96.19 83 ILE A O 1
ATOM 666 N N . LEU A 1 84 ? -5.398 -0.517 -17.692 1.00 96.06 84 LEU A N 1
ATOM 667 C CA . LEU A 1 84 ? -4.489 0.619 -17.764 1.00 96.06 84 LEU A CA 1
ATOM 668 C C . LEU A 1 84 ? -3.459 0.427 -18.881 1.00 96.06 84 LEU A C 1
ATOM 670 O O . LEU A 1 84 ? -3.248 1.354 -19.661 1.00 96.06 84 LEU A O 1
ATOM 674 N N . LYS A 1 85 ? -2.871 -0.769 -18.991 1.00 94.94 85 LYS A N 1
ATOM 675 C CA . LYS A 1 85 ? -1.893 -1.141 -20.020 1.00 94.94 85 LYS A CA 1
ATOM 676 C C . LYS A 1 85 ? -2.464 -0.939 -21.417 1.00 94.94 85 LYS A C 1
ATOM 678 O O . LYS A 1 85 ? -1.818 -0.287 -22.233 1.00 94.94 85 LYS A O 1
ATOM 683 N N . ASP A 1 86 ? -3.688 -1.394 -21.658 1.00 95.88 86 ASP A N 1
ATOM 684 C CA . ASP A 1 86 ? -4.370 -1.217 -22.944 1.00 95.88 86 ASP A CA 1
ATOM 685 C C . ASP A 1 86 ? -4.603 0.259 -23.284 1.00 95.88 86 ASP A C 1
ATOM 687 O O . ASP A 1 86 ? -4.563 0.655 -24.446 1.00 95.88 86 ASP A O 1
ATOM 691 N N . ARG A 1 87 ? -4.804 1.118 -22.278 1.00 94.62 87 ARG A N 1
ATOM 692 C CA . ARG A 1 87 ? -4.987 2.562 -22.493 1.00 94.62 87 ARG A CA 1
ATOM 693 C C . ARG A 1 87 ? -3.684 3.308 -22.751 1.00 94.62 87 ARG A C 1
ATOM 695 O O . ARG A 1 87 ? -3.713 4.346 -23.420 1.00 94.62 87 ARG A O 1
ATOM 702 N N . VAL A 1 88 ? -2.571 2.832 -22.196 1.00 94.94 88 VAL A N 1
ATOM 703 C CA . VAL A 1 88 ? -1.258 3.489 -22.312 1.00 94.94 88 VAL A CA 1
ATOM 704 C C . VAL A 1 88 ? -0.381 2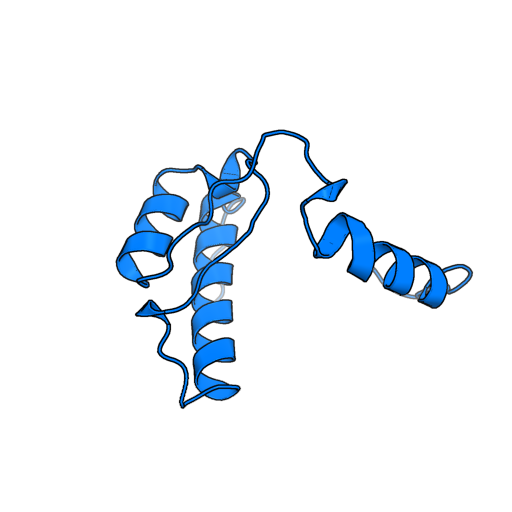.891 -23.410 1.00 94.94 88 VAL A C 1
ATOM 706 O O . VAL A 1 88 ? 0.607 3.519 -23.787 1.00 94.94 88 VAL A O 1
ATOM 709 N N . VAL A 1 89 ? -0.727 1.722 -23.959 1.00 95.19 89 VAL A N 1
ATOM 710 C CA . VAL A 1 89 ? 0.045 1.085 -25.033 1.00 95.19 89 VAL A CA 1
ATOM 711 C C . VAL A 1 89 ? 0.188 2.024 -26.233 1.00 95.19 89 VAL A C 1
ATOM 713 O O . VAL A 1 89 ? -0.754 2.696 -26.650 1.00 95.19 89 VAL A O 1
ATOM 716 N N . GLY A 1 90 ? 1.407 2.120 -26.765 1.00 92.50 90 GLY A N 1
ATOM 717 C CA . GLY A 1 90 ? 1.720 2.988 -27.902 1.00 92.50 90 GLY A CA 1
ATOM 718 C C . GLY A 1 90 ? 1.772 4.488 -27.588 1.00 92.50 90 GLY A C 1
ATOM 719 O O . GLY A 1 90 ? 2.162 5.264 -28.461 1.00 92.50 90 GLY A O 1
ATOM 720 N N . ARG A 1 91 ? 1.444 4.921 -26.362 1.00 93.12 91 ARG A N 1
ATOM 721 C CA . ARG A 1 91 ? 1.627 6.317 -25.948 1.00 93.12 91 ARG A CA 1
ATOM 722 C C . ARG A 1 91 ? 3.080 6.565 -25.561 1.00 93.12 91 ARG A C 1
ATOM 724 O O . ARG A 1 91 ? 3.700 5.758 -24.874 1.00 93.12 91 ARG A O 1
ATOM 731 N N . LYS A 1 92 ? 3.609 7.708 -25.991 1.00 92.25 92 LYS A N 1
ATOM 732 C CA . LYS A 1 92 ? 4.908 8.224 -25.556 1.00 92.25 92 LYS A CA 1
ATOM 733 C C . LYS A 1 92 ? 4.663 9.383 -24.601 1.00 92.25 92 LYS A C 1
ATOM 735 O O . LYS A 1 92 ? 3.786 10.204 -24.853 1.00 92.25 92 LYS A O 1
ATOM 740 N N . PHE A 1 93 ? 5.418 9.415 -23.513 1.00 89.94 93 PHE A N 1
ATOM 741 C CA . PHE A 1 93 ? 5.383 10.494 -22.537 1.00 89.94 93 PHE A CA 1
ATOM 742 C C . PHE A 1 93 ? 6.721 11.226 -22.609 1.00 89.94 93 PHE A C 1
ATOM 744 O O . PHE A 1 93 ? 7.772 10.589 -22.556 1.00 89.94 93 PHE A O 1
ATOM 751 N N . ASP A 1 94 ? 6.682 12.548 -22.760 1.00 89.19 94 ASP A N 1
ATOM 752 C CA . ASP A 1 94 ? 7.885 13.363 -22.990 1.00 89.19 94 ASP A CA 1
ATOM 753 C C . ASP A 1 94 ? 8.754 13.529 -21.730 1.00 89.19 94 ASP A C 1
ATOM 755 O O . ASP A 1 94 ? 9.888 14.004 -21.807 1.00 89.19 94 ASP A O 1
ATOM 759 N N . ARG A 1 95 ? 8.233 13.135 -20.561 1.00 77.75 95 ARG A N 1
ATOM 760 C CA . ARG A 1 95 ? 8.940 13.091 -19.276 1.00 77.75 95 ARG A CA 1
ATOM 761 C C . ARG A 1 95 ? 8.492 11.885 -18.452 1.00 77.75 95 ARG A C 1
ATOM 763 O O . ARG A 1 95 ? 7.315 11.526 -18.486 1.00 77.75 95 ARG A O 1
ATOM 770 N N . ILE A 1 96 ? 9.450 11.307 -17.726 1.00 56.00 96 ILE A N 1
ATOM 771 C CA . ILE A 1 96 ? 9.266 10.275 -16.693 1.00 56.00 96 ILE A CA 1
ATOM 772 C C . ILE A 1 96 ? 9.343 10.959 -15.331 1.00 56.00 96 ILE A C 1
ATOM 774 O O . ILE A 1 96 ? 10.227 11.836 -15.186 1.00 56.00 96 ILE A O 1
#

InterPro domains:
  IPR036397 Ribonuclease H superfamily [G3DSA:3.30.420.10] (2-96)
  IPR052709 Transposase-Methyltransferase Hybrid [PTHR46060] (10-94)

Sequence (96 aa):
MFEPHGPKRLSDIVTEWLSQMKSAINEQRPKVSTSRTLLLHENAGPHKARATTQSLREQGIQVLPHPTYSPDLAPCDFWLFPILKDRVVGRKFDRI

Foldseek 3Di:
DDDDDDDDDLLNVLLVVVVVVLVVCCVVPVPDQQLPAEDEDAPDPSCPDPSNVVSCVVSNYHYDDDDHPPLVPPCCSNPVVVVVCVVCPPDDDPDD

Secondary structure (DSSP, 8-state):
---------HHHHHHHHHHHHHHHHHHH-TTS-GGGPEE-----TTTTSHHHHHHHHHHTPEEPP--TT-TTT-HIIIIIHHHHHHHHTT---S--

pLDDT: mean 85.15, std 12.45, range [37.91, 96.19]